Protein AF-A0A7J4TM70-F1 (afdb_monomer_lite)

pLDDT: mean 82.08, std 11.33, range [50.09, 95.69]

Radius of gyration: 26.22 Å; chains: 1; bounding box: 59×45×67 Å

Secondary structure (DSSP, 8-state):
--SHHHHHHHHHHHHHHHHHHHHHHHHHHHHHHS----BSSSTTSBPPP-EEEEE-SS-EEEEEGGGG--TT--SSS-----------SS---

Foldseek 3Di:
DPDVVVVVVVVVVVVVVVVVVVVVVVVVCCVVVDDPQAEDDDPSGNDDWDWDWDDPPPDTDTDTCVVQDPPPDPPPDDGDDDDDDDDDPPDPD

Structure (mmCIF, N/CA/C/O backbone):
data_AF-A0A7J4TM70-F1
#
_entry.id   AF-A0A7J4TM70-F1
#
loop_
_atom_site.group_PDB
_atom_site.id
_atom_site.type_symbol
_atom_site.label_atom_id
_atom_site.label_alt_id
_atom_site.label_comp_id
_atom_site.label_asym_id
_atom_site.label_entity_id
_atom_site.label_seq_id
_atom_site.pdbx_PDB_ins_code
_atom_site.Cartn_x
_atom_site.Cartn_y
_atom_site.Cartn_z
_atom_site.occupancy
_atom_site.B_iso_or_equiv
_atom_site.auth_seq_id
_atom_site.auth_comp_id
_atom_site.auth_asym_id
_atom_site.auth_atom_id
_atom_site.pdbx_PDB_model_num
ATOM 1 N N . MET A 1 1 ? 39.055 -31.451 -38.133 1.00 50.09 1 MET A N 1
ATOM 2 C CA . MET A 1 1 ? 37.707 -31.711 -37.585 1.00 50.09 1 MET A CA 1
ATOM 3 C C . MET A 1 1 ? 37.547 -30.888 -36.306 1.00 50.09 1 MET A C 1
ATOM 5 O O . MET A 1 1 ? 37.795 -31.415 -35.236 1.00 50.09 1 MET A O 1
ATOM 9 N N . LYS A 1 2 ? 37.272 -29.579 -36.426 1.00 51.38 2 LYS A N 1
ATOM 10 C CA . LYS A 1 2 ? 36.915 -28.664 -35.320 1.00 51.38 2 LYS A CA 1
ATOM 11 C C . LYS A 1 2 ? 36.554 -27.297 -35.921 1.00 51.38 2 LYS A C 1
ATOM 13 O O . LYS A 1 2 ? 37.443 -26.501 -36.165 1.00 51.38 2 LYS A O 1
ATOM 18 N N . HIS A 1 3 ? 35.296 -27.116 -36.303 1.00 54.59 3 HIS A N 1
ATOM 19 C CA . HIS A 1 3 ? 34.741 -25.811 -36.710 1.00 54.59 3 HIS A CA 1
ATOM 20 C C . HIS A 1 3 ? 33.209 -25.811 -36.584 1.00 54.59 3 HIS A C 1
ATOM 22 O O . HIS A 1 3 ? 32.626 -24.813 -36.202 1.00 54.59 3 HIS A O 1
ATOM 28 N N . ILE A 1 4 ? 32.577 -26.975 -36.770 1.00 54.94 4 ILE A N 1
ATOM 29 C CA . ILE A 1 4 ? 31.113 -27.143 -36.707 1.00 54.94 4 ILE A CA 1
ATOM 30 C C . ILE A 1 4 ? 30.548 -26.930 -35.283 1.00 54.94 4 ILE A C 1
ATOM 32 O O . ILE A 1 4 ? 29.422 -26.488 -35.120 1.00 54.94 4 ILE A O 1
ATOM 36 N N . TYR A 1 5 ? 31.342 -27.202 -34.239 1.00 52.47 5 TYR A N 1
ATOM 37 C CA . TYR A 1 5 ? 30.890 -27.108 -32.842 1.00 52.47 5 TYR A CA 1
ATOM 38 C C . TYR A 1 5 ? 30.846 -25.663 -32.304 1.00 52.47 5 TYR A C 1
ATOM 40 O O . TYR A 1 5 ? 30.095 -25.380 -31.374 1.00 52.47 5 TYR A O 1
ATOM 48 N N . ASP A 1 6 ? 31.638 -24.754 -32.886 1.00 56.84 6 ASP A N 1
ATOM 49 C CA . ASP A 1 6 ? 31.701 -23.349 -32.457 1.00 56.84 6 ASP A CA 1
ATOM 50 C C . ASP A 1 6 ? 30.583 -22.507 -33.099 1.00 56.84 6 ASP A C 1
ATOM 52 O O . ASP A 1 6 ? 30.041 -21.612 -32.449 1.00 56.84 6 ASP A O 1
ATOM 56 N N . ASP A 1 7 ? 30.164 -22.837 -34.328 1.00 60.75 7 ASP A N 1
ATOM 57 C CA . ASP A 1 7 ? 29.083 -22.129 -35.030 1.00 60.75 7 ASP A CA 1
ATOM 58 C C . ASP A 1 7 ? 27.711 -22.364 -34.375 1.00 60.75 7 ASP A C 1
ATOM 60 O O . ASP A 1 7 ? 26.915 -21.433 -34.234 1.00 60.75 7 ASP A O 1
ATOM 64 N N . GLU A 1 8 ? 27.431 -23.583 -33.904 1.00 61.25 8 GLU A N 1
ATOM 65 C CA . GLU A 1 8 ? 26.166 -23.905 -33.227 1.00 61.25 8 GLU A CA 1
ATOM 66 C C . GLU A 1 8 ? 26.072 -23.248 -31.843 1.00 61.25 8 GLU A C 1
ATOM 68 O O . GLU A 1 8 ? 25.044 -22.662 -31.496 1.00 61.25 8 GLU A O 1
ATOM 73 N N . ALA A 1 9 ? 27.165 -23.263 -31.073 1.00 60.91 9 ALA A N 1
ATOM 74 C CA . ALA A 1 9 ? 27.239 -22.585 -29.779 1.00 60.91 9 ALA A CA 1
ATOM 75 C C . ALA A 1 9 ? 27.146 -21.055 -29.923 1.00 60.91 9 ALA A C 1
ATOM 77 O O . ALA A 1 9 ? 26.473 -20.398 -29.125 1.00 60.91 9 ALA A O 1
ATOM 78 N N . SER A 1 10 ? 27.760 -20.489 -30.969 1.00 65.44 10 SER A N 1
ATOM 79 C CA . SER A 1 10 ? 27.648 -19.067 -31.306 1.00 65.44 10 SER A CA 1
ATOM 80 C C . SER A 1 10 ? 26.220 -18.689 -31.711 1.00 65.44 10 SER A C 1
ATOM 82 O O . SER A 1 10 ? 25.687 -17.693 -31.224 1.00 65.44 10 SER A O 1
ATOM 84 N N . THR A 1 11 ? 25.554 -19.525 -32.513 1.00 73.19 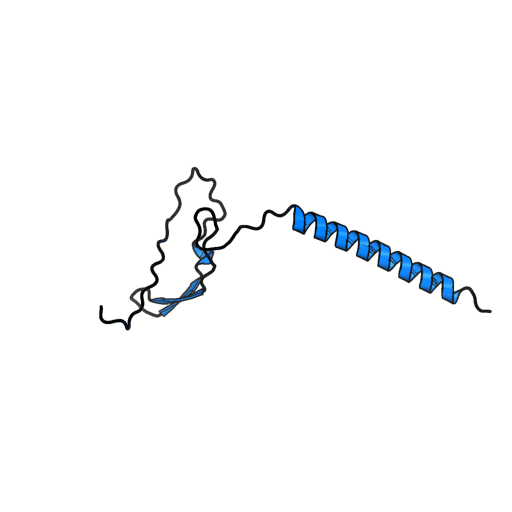11 THR A N 1
ATOM 85 C CA . THR A 1 11 ? 24.176 -19.290 -32.973 1.00 73.19 11 THR A CA 1
ATOM 86 C C . THR A 1 11 ? 23.162 -19.378 -31.829 1.00 73.19 11 THR A C 1
ATOM 88 O O . THR A 1 11 ? 22.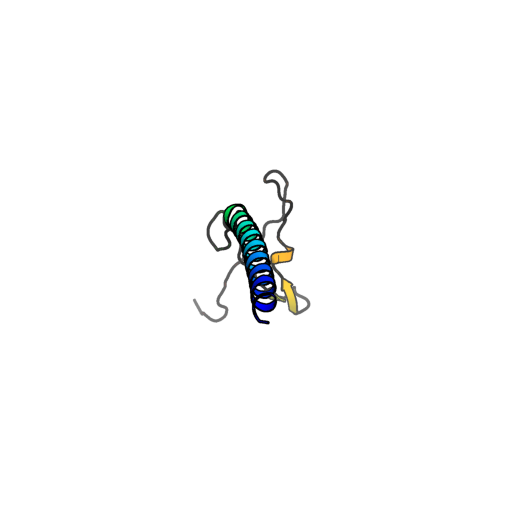240 -18.561 -31.750 1.00 73.19 11 THR A O 1
ATOM 91 N N . LEU A 1 12 ? 23.332 -20.333 -30.909 1.00 74.56 12 LEU A N 1
ATOM 92 C CA . LEU A 1 12 ? 22.495 -20.457 -29.711 1.00 74.56 12 LEU A CA 1
ATOM 93 C C . LEU A 1 12 ? 22.696 -19.274 -28.754 1.00 74.56 12 LEU A C 1
ATOM 95 O O . LEU A 1 12 ? 21.714 -18.735 -28.242 1.00 74.56 12 LEU A O 1
ATOM 99 N N . GLY A 1 13 ? 23.942 -18.836 -28.550 1.00 81.12 13 GLY A N 1
ATOM 100 C CA . GLY A 1 13 ? 24.263 -17.667 -27.729 1.00 81.12 13 GLY A CA 1
ATOM 101 C C . GLY A 1 13 ? 23.706 -16.361 -28.302 1.00 81.12 13 GLY A C 1
ATOM 102 O O . GLY A 1 13 ? 23.108 -15.575 -27.570 1.00 81.12 13 GLY A O 1
ATOM 103 N N . ASP A 1 14 ? 23.833 -16.156 -29.614 1.00 83.69 14 ASP A N 1
ATOM 104 C CA . ASP A 1 14 ? 23.29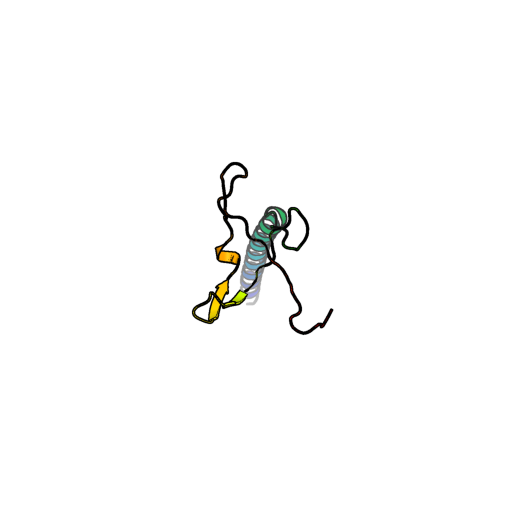9 -14.980 -30.312 1.00 83.69 14 ASP A CA 1
ATOM 105 C C . ASP A 1 14 ? 21.762 -14.953 -30.292 1.00 83.69 14 ASP A C 1
ATOM 107 O O . ASP A 1 14 ? 21.142 -13.927 -30.002 1.00 83.69 14 ASP A O 1
ATOM 111 N N . SER A 1 15 ? 21.124 -16.106 -30.505 1.00 86.94 15 SER A N 1
ATOM 112 C CA . SER A 1 15 ? 19.664 -16.234 -30.419 1.00 86.94 15 SER A CA 1
ATOM 113 C C . SER A 1 15 ? 19.151 -15.969 -29.003 1.00 86.94 15 SER A C 1
ATOM 115 O O . SER A 1 15 ? 18.177 -15.237 -28.827 1.00 86.94 15 SER A O 1
ATOM 117 N N . PHE A 1 16 ? 19.825 -16.508 -27.984 1.00 90.69 16 PHE A N 1
ATOM 118 C CA . PHE A 1 16 ? 19.489 -16.254 -26.585 1.00 90.69 16 PHE A CA 1
ATOM 119 C C . PHE A 1 16 ? 19.594 -14.764 -26.246 1.00 90.69 16 PHE A C 1
ATOM 121 O O . PHE A 1 16 ? 18.649 -14.191 -25.707 1.00 90.69 16 PHE A O 1
ATOM 128 N N . LEU A 1 17 ? 20.693 -14.112 -26.636 1.00 91.75 17 LEU A N 1
ATOM 129 C CA . LEU A 1 17 ? 20.926 -12.697 -26.352 1.00 91.75 17 LEU A CA 1
ATOM 130 C C . LEU A 1 17 ? 19.870 -11.802 -27.018 1.00 91.75 17 LEU A C 1
ATOM 132 O O . LEU A 1 17 ? 19.364 -10.878 -26.383 1.00 91.75 17 LEU A O 1
ATOM 136 N N . LYS A 1 18 ? 19.459 -12.118 -28.252 1.00 90.81 18 LYS A N 1
ATOM 137 C CA . LYS A 1 18 ? 18.370 -11.419 -28.958 1.00 90.81 18 LYS A CA 1
ATOM 138 C C . LYS A 1 18 ? 17.014 -11.580 -28.269 1.00 90.81 18 LYS A C 1
ATOM 140 O O . LYS A 1 18 ? 16.294 -10.595 -28.112 1.00 90.81 18 LYS A O 1
ATOM 145 N N . ILE A 1 19 ? 16.668 -12.792 -27.835 1.00 93.00 19 ILE A N 1
ATOM 146 C CA . ILE A 1 19 ? 15.403 -13.061 -27.131 1.00 93.00 19 ILE A CA 1
ATOM 147 C C . ILE A 1 19 ? 15.390 -12.357 -25.771 1.00 93.00 19 ILE A C 1
ATOM 149 O O . ILE A 1 19 ? 14.410 -11.694 -25.432 1.00 93.00 19 ILE A O 1
ATOM 153 N N . SER A 1 20 ? 16.486 -12.443 -25.013 1.00 94.19 20 SER A N 1
ATOM 154 C CA . SER A 1 20 ? 16.627 -11.729 -23.744 1.00 94.19 20 SER A CA 1
ATOM 155 C C . SER A 1 20 ? 16.523 -10.219 -23.942 1.00 94.19 20 SER A C 1
ATOM 157 O O . SER A 1 20 ? 15.792 -9.564 -23.205 1.00 94.19 20 SER A O 1
ATOM 159 N N . ALA A 1 21 ? 17.186 -9.661 -24.959 1.00 94.75 21 ALA A N 1
ATOM 160 C CA . ALA A 1 21 ? 17.095 -8.238 -25.269 1.00 94.75 21 ALA A CA 1
ATOM 161 C C . ALA A 1 21 ? 15.649 -7.813 -25.567 1.00 94.75 21 ALA A C 1
ATOM 163 O O . ALA A 1 21 ? 15.177 -6.831 -24.999 1.00 94.75 21 ALA A O 1
ATOM 164 N N . LEU A 1 22 ? 14.917 -8.574 -26.387 1.00 93.62 22 LEU A N 1
ATOM 165 C CA . LEU A 1 22 ? 13.514 -8.285 -26.692 1.00 93.62 22 LEU A CA 1
ATOM 166 C C . LEU A 1 22 ? 12.623 -8.347 -25.440 1.00 93.62 22 LEU A C 1
ATOM 168 O O . LEU A 1 22 ? 11.770 -7.481 -25.244 1.00 93.62 22 LEU A O 1
ATOM 172 N N . PHE A 1 23 ? 12.851 -9.331 -24.569 1.00 95.00 23 PHE A N 1
ATOM 173 C CA . PHE A 1 23 ? 12.141 -9.465 -23.297 1.00 95.00 23 PHE A CA 1
ATOM 174 C C . PHE A 1 23 ? 12.389 -8.269 -22.369 1.00 95.00 23 PHE A C 1
ATOM 176 O O . PHE A 1 23 ? 11.439 -7.684 -21.848 1.00 95.00 23 PHE A O 1
ATOM 183 N N . PHE A 1 24 ? 13.648 -7.848 -22.211 1.00 95.19 24 PHE A N 1
ATOM 184 C CA . PHE A 1 24 ? 13.985 -6.692 -21.381 1.00 95.19 24 PHE A CA 1
ATOM 185 C C . PHE A 1 24 ? 13.449 -5.383 -21.958 1.00 95.19 24 PHE A C 1
ATOM 187 O O . PHE A 1 24 ? 12.941 -4.570 -21.193 1.00 95.19 24 PHE A O 1
ATOM 194 N N . VAL A 1 25 ? 13.475 -5.185 -23.280 1.00 95.69 25 VAL A N 1
ATOM 195 C CA . VAL A 1 25 ? 12.827 -4.017 -23.903 1.00 95.69 25 VAL A CA 1
ATOM 196 C C . VAL A 1 25 ? 11.327 -4.004 -23.595 1.00 95.69 25 VAL A C 1
ATOM 198 O O . VAL A 1 25 ? 10.798 -2.959 -23.222 1.00 95.69 25 VAL A O 1
ATOM 201 N N . GLY A 1 26 ? 10.652 -5.154 -23.673 1.00 93.31 26 GLY A N 1
ATOM 202 C CA . GLY A 1 26 ? 9.240 -5.275 -23.302 1.00 93.31 26 GLY A CA 1
ATOM 203 C C . GLY A 1 26 ? 8.969 -4.892 -21.843 1.00 93.31 26 GLY A C 1
ATOM 204 O O . GLY A 1 26 ? 8.075 -4.090 -21.575 1.00 93.31 26 GLY A O 1
ATOM 205 N N . ILE A 1 27 ? 9.774 -5.397 -20.902 1.00 91.56 27 ILE A N 1
ATOM 206 C CA . ILE A 1 27 ? 9.657 -5.042 -19.478 1.00 91.56 27 ILE A CA 1
ATOM 207 C C . ILE A 1 27 ? 9.929 -3.556 -19.249 1.00 91.56 27 ILE A C 1
ATOM 209 O O . ILE A 1 27 ? 9.202 -2.930 -18.485 1.00 91.56 27 ILE A O 1
ATOM 213 N N . LEU A 1 28 ? 10.940 -2.977 -19.901 1.00 92.38 28 LEU A N 1
ATOM 214 C CA . LEU A 1 28 ? 11.261 -1.556 -19.757 1.00 92.38 28 LEU A CA 1
ATOM 215 C C . LEU A 1 28 ? 10.101 -0.682 -20.235 1.00 92.38 28 LEU A C 1
ATOM 217 O O . LEU A 1 28 ? 9.720 0.250 -19.534 1.00 92.38 28 LEU A O 1
ATOM 221 N N . ILE A 1 29 ? 9.493 -1.007 -21.380 1.00 89.94 29 ILE A N 1
ATOM 222 C CA . ILE A 1 29 ? 8.308 -0.290 -21.863 1.00 89.94 29 ILE A CA 1
ATOM 223 C C . ILE A 1 29 ? 7.193 -0.361 -20.823 1.00 89.94 29 ILE A C 1
ATOM 225 O O . ILE A 1 29 ? 6.644 0.678 -20.470 1.00 89.94 29 ILE A O 1
ATOM 229 N N . LEU A 1 30 ? 6.880 -1.545 -20.290 1.00 86.88 30 LEU A N 1
ATOM 230 C CA . LEU A 1 30 ? 5.862 -1.679 -19.246 1.00 86.88 30 LEU A CA 1
ATOM 231 C C . LEU A 1 30 ? 6.223 -0.849 -18.012 1.00 86.88 30 LEU A C 1
ATOM 233 O O . LEU A 1 30 ? 5.424 -0.024 -17.598 1.00 86.88 30 LEU A O 1
ATOM 237 N N . ALA A 1 31 ? 7.443 -0.972 -17.494 1.00 82.81 31 ALA A N 1
ATOM 238 C CA . ALA A 1 31 ? 7.887 -0.254 -16.304 1.00 82.81 31 ALA A CA 1
ATOM 239 C C . ALA A 1 31 ? 7.785 1.276 -16.439 1.00 82.81 31 ALA A C 1
ATOM 241 O O . ALA A 1 31 ? 7.440 1.948 -15.471 1.00 82.81 31 ALA A O 1
ATOM 242 N N . PHE A 1 32 ? 8.057 1.832 -17.625 1.00 81.62 32 PHE A N 1
ATOM 243 C CA . PHE A 1 32 ? 7.970 3.277 -17.867 1.00 81.62 32 PHE A CA 1
ATOM 244 C C . PHE A 1 32 ? 6.583 3.764 -18.304 1.00 81.62 32 PHE A C 1
ATOM 246 O O . PHE A 1 32 ? 6.312 4.959 -18.213 1.00 81.62 32 PHE A O 1
ATOM 253 N N . THR A 1 33 ? 5.711 2.881 -18.800 1.00 78.31 33 THR A N 1
ATOM 254 C CA . THR A 1 33 ? 4.362 3.254 -19.273 1.00 78.31 33 THR A CA 1
ATOM 255 C C . THR A 1 33 ? 3.266 2.951 -18.261 1.00 78.31 33 THR A C 1
ATOM 257 O O . THR A 1 33 ? 2.219 3.598 -18.288 1.00 78.31 33 THR A O 1
ATOM 260 N N . THR A 1 34 ? 3.481 2.009 -17.342 1.00 76.44 34 THR A N 1
ATOM 261 C CA . THR A 1 34 ? 2.572 1.801 -16.218 1.00 76.44 34 THR A CA 1
ATOM 262 C C . THR A 1 34 ? 2.704 2.981 -15.273 1.00 76.44 34 THR A C 1
ATOM 264 O O . THR A 1 34 ? 3.776 3.204 -14.720 1.00 76.44 34 THR A O 1
ATOM 267 N N . ASN A 1 35 ? 1.621 3.729 -15.073 1.00 62.91 35 ASN A N 1
ATOM 268 C CA . ASN A 1 35 ? 1.554 4.706 -13.996 1.00 62.91 35 ASN A CA 1
ATOM 269 C C . ASN A 1 35 ? 1.454 3.930 -12.672 1.00 62.91 35 ASN A C 1
ATOM 271 O O . ASN A 1 35 ? 0.418 3.293 -12.442 1.00 62.91 35 ASN A O 1
ATOM 275 N N . PRO A 1 36 ? 2.506 3.893 -11.830 1.00 68.25 36 PRO A N 1
ATOM 276 C CA . PRO A 1 36 ? 2.381 3.248 -10.539 1.00 68.25 36 PRO A CA 1
ATOM 277 C C . PRO A 1 36 ? 1.341 4.025 -9.736 1.00 68.25 36 PRO A C 1
ATOM 279 O O . PRO A 1 36 ? 1.432 5.243 -9.600 1.00 68.25 36 PRO A O 1
ATOM 282 N N . VAL A 1 37 ? 0.342 3.329 -9.194 1.00 73.62 37 VAL A N 1
ATOM 283 C CA . VAL A 1 37 ? -0.594 3.977 -8.277 1.00 73.62 37 VAL A CA 1
ATOM 284 C C . VAL A 1 37 ? 0.182 4.317 -7.008 1.00 73.62 37 VAL A C 1
ATOM 286 O O . VAL A 1 37 ? 0.466 3.435 -6.193 1.00 73.62 37 VAL A O 1
ATOM 289 N N . ALA A 1 38 ? 0.577 5.586 -6.881 1.00 79.75 38 ALA A N 1
ATOM 290 C CA . ALA A 1 38 ? 1.275 6.091 -5.709 1.00 79.75 38 ALA A CA 1
ATOM 291 C C . ALA A 1 38 ? 0.462 5.712 -4.470 1.00 79.75 38 ALA A C 1
ATOM 293 O O . ALA A 1 38 ? -0.736 5.974 -4.424 1.00 79.75 38 ALA A O 1
ATOM 294 N N . THR A 1 39 ? 1.091 5.016 -3.524 1.00 82.88 39 THR A N 1
ATOM 295 C CA . THR A 1 39 ? 0.434 4.492 -2.324 1.00 82.88 39 THR A CA 1
ATOM 296 C C . THR A 1 39 ? 1.087 5.117 -1.101 1.00 82.88 39 THR A C 1
ATOM 298 O O . THR A 1 39 ? 2.311 5.075 -0.978 1.00 82.88 39 THR A O 1
ATOM 301 N N . GLY A 1 40 ? 0.288 5.684 -0.203 1.00 85.06 40 GLY A N 1
ATOM 302 C CA . GLY A 1 40 ? 0.788 6.413 0.955 1.00 85.06 40 GLY A CA 1
ATOM 303 C C . GLY A 1 40 ? -0.299 7.204 1.673 1.00 85.06 40 GLY A C 1
ATOM 304 O O . GLY A 1 40 ? -1.490 6.978 1.476 1.00 85.06 40 GLY A O 1
ATOM 305 N N . THR A 1 41 ? 0.118 8.092 2.573 1.00 86.00 41 THR A N 1
ATOM 306 C CA . THR A 1 41 ? -0.782 8.863 3.448 1.00 86.00 41 THR A CA 1
ATOM 307 C C . THR A 1 41 ? -1.077 10.268 2.931 1.00 86.00 41 THR A C 1
ATOM 309 O O . THR A 1 41 ? -1.781 11.026 3.599 1.00 86.00 41 THR A O 1
ATOM 312 N N . LYS A 1 42 ? -0.523 10.655 1.777 1.00 86.56 42 LYS A N 1
ATOM 313 C CA . LYS A 1 42 ? -0.730 11.992 1.216 1.00 86.56 42 LYS A CA 1
ATOM 314 C C . LYS A 1 42 ? -2.002 12.038 0.377 1.00 86.56 42 LYS A C 1
ATOM 316 O O . LYS A 1 42 ? -2.436 11.039 -0.188 1.00 86.56 42 LYS A O 1
ATOM 321 N N . GLU A 1 43 ? -2.577 13.230 0.265 1.00 83.88 43 GLU A N 1
ATOM 322 C CA . GLU A 1 43 ? -3.722 13.465 -0.611 1.00 83.88 43 GLU A CA 1
ATOM 323 C C . GLU A 1 43 ? -3.382 13.109 -2.068 1.00 83.88 43 GLU A C 1
ATOM 325 O O . GLU A 1 43 ? -2.317 13.465 -2.577 1.00 83.88 43 GLU A O 1
ATOM 330 N N . GLY A 1 44 ? -4.288 12.384 -2.729 1.00 82.00 44 GLY A N 1
ATOM 331 C CA . GLY A 1 44 ? -4.107 11.897 -4.099 1.00 82.00 44 GLY A CA 1
ATOM 332 C C . GLY A 1 44 ? -3.320 10.586 -4.219 1.00 82.00 44 GLY A C 1
ATOM 333 O O . GLY A 1 44 ? -3.305 9.998 -5.300 1.00 82.00 44 GLY A O 1
ATOM 334 N N . GLU A 1 45 ? -2.712 10.093 -3.137 1.00 85.69 45 GLU A N 1
ATOM 335 C CA . GLU A 1 45 ? -2.142 8.745 -3.081 1.00 85.69 45 GLU A CA 1
ATOM 336 C C . GLU A 1 45 ? -3.230 7.733 -2.684 1.00 85.69 45 GLU A C 1
ATOM 338 O O . GLU A 1 45 ? -4.140 8.020 -1.905 1.00 85.69 45 GLU A O 1
ATOM 343 N N . ARG A 1 46 ? -3.148 6.515 -3.224 1.00 84.56 46 ARG A N 1
ATOM 344 C CA . ARG A 1 46 ? -3.960 5.387 -2.765 1.00 84.56 46 ARG A CA 1
ATOM 345 C C . ARG A 1 46 ? -3.603 5.086 -1.312 1.00 84.56 46 ARG A C 1
ATOM 347 O O . ARG A 1 46 ? -2.428 5.016 -0.959 1.00 84.56 46 ARG A O 1
ATOM 354 N N . ALA A 1 47 ? -4.618 4.845 -0.491 1.00 87.06 47 ALA A N 1
ATOM 355 C CA . ALA A 1 47 ? -4.397 4.462 0.894 1.00 87.06 47 ALA A CA 1
ATOM 356 C C . ALA A 1 47 ? -3.563 3.161 0.990 1.00 87.06 47 ALA A C 1
ATOM 358 O O . ALA A 1 47 ? -3.736 2.264 0.154 1.00 87.06 47 ALA A O 1
ATOM 359 N N . PRO A 1 48 ? -2.663 3.027 1.983 1.00 85.75 48 PRO A N 1
ATOM 360 C CA . PRO A 1 48 ? -1.866 1.819 2.165 1.00 85.75 48 PRO A CA 1
ATOM 361 C C . PRO A 1 48 ? -2.747 0.587 2.365 1.00 85.75 48 PRO A C 1
ATOM 363 O O . PRO A 1 48 ? -3.828 0.672 2.947 1.00 85.75 48 PRO A O 1
ATOM 366 N N . LEU A 1 49 ? -2.270 -0.566 1.897 1.00 85.94 49 LEU A N 1
ATOM 367 C CA .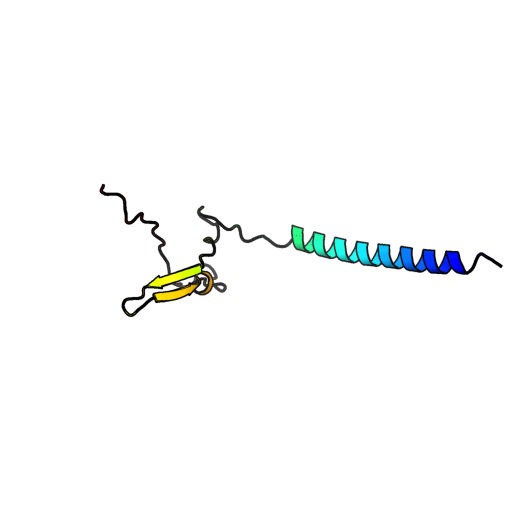 LEU A 1 49 ? -2.934 -1.837 2.162 1.00 85.94 49 LEU A CA 1
ATOM 368 C C . LEU A 1 49 ? -2.761 -2.189 3.641 1.00 85.94 49 LEU A C 1
ATOM 370 O O . LEU A 1 49 ? -1.640 -2.187 4.148 1.00 85.94 49 LEU A O 1
ATOM 374 N N . LEU A 1 50 ? -3.879 -2.463 4.308 1.00 87.31 50 LEU A N 1
ATOM 375 C CA . LEU A 1 50 ? -3.929 -2.867 5.707 1.00 87.31 50 LEU A CA 1
ATOM 376 C C . LEU A 1 50 ? -4.654 -4.206 5.795 1.00 87.31 50 LEU A C 1
ATOM 378 O O . LEU A 1 50 ? -5.787 -4.333 5.327 1.00 87.31 50 LEU A O 1
ATOM 382 N N . ASP A 1 51 ? -4.003 -5.179 6.411 1.00 91.50 51 ASP A N 1
ATOM 383 C CA . ASP A 1 51 ? -4.546 -6.490 6.718 1.00 91.50 51 ASP A CA 1
ATOM 384 C C . ASP A 1 51 ? -4.444 -6.763 8.223 1.00 91.50 51 ASP A C 1
ATOM 386 O O . ASP A 1 51 ? -3.558 -6.270 8.923 1.00 91.50 51 ASP A O 1
ATOM 390 N N . GLY A 1 52 ? -5.394 -7.522 8.762 1.00 91.06 52 GLY A N 1
ATOM 391 C CA . GLY A 1 52 ? -5.361 -7.858 10.179 1.00 91.06 52 GLY A CA 1
ATOM 392 C C . GLY A 1 52 ? -6.643 -8.471 10.705 1.00 91.06 52 GLY A C 1
ATOM 393 O O . GLY A 1 52 ? -7.512 -8.905 9.951 1.00 91.06 52 GLY A O 1
ATOM 394 N N . ALA A 1 53 ? -6.756 -8.524 12.029 1.00 92.12 53 ALA A N 1
ATOM 395 C CA . ALA A 1 53 ? -7.995 -8.892 12.693 1.00 92.12 53 ALA A CA 1
ATOM 396 C C . ALA A 1 53 ? -8.789 -7.622 13.021 1.00 92.12 53 ALA A C 1
ATOM 398 O O . ALA A 1 53 ? -8.269 -6.720 13.674 1.00 92.12 53 ALA A O 1
ATOM 399 N N . ALA A 1 54 ? -10.054 -7.568 12.608 1.00 90.75 54 ALA A N 1
ATOM 400 C CA . ALA A 1 54 ? -10.988 -6.516 12.987 1.00 90.75 54 ALA A CA 1
ATOM 401 C C . ALA A 1 54 ? -12.110 -7.085 13.857 1.00 90.75 54 ALA A C 1
ATOM 403 O O . ALA A 1 54 ? -12.603 -8.196 13.630 1.00 90.75 54 ALA A O 1
ATOM 404 N N . TYR A 1 55 ? -12.521 -6.305 14.852 1.00 89.31 55 TYR A N 1
ATOM 405 C CA . TYR A 1 55 ? -13.629 -6.640 15.733 1.00 89.31 55 TYR A CA 1
ATOM 406 C C . TYR A 1 55 ? -14.913 -5.954 15.255 1.00 89.31 55 TYR A C 1
ATOM 408 O O . TYR A 1 55 ? -14.983 -4.728 15.219 1.00 89.31 55 TYR A O 1
ATOM 416 N N . ALA A 1 56 ? -15.941 -6.738 14.917 1.00 86.44 56 ALA A N 1
ATOM 417 C CA . ALA A 1 56 ? -17.212 -6.238 14.369 1.00 86.44 56 ALA A CA 1
ATOM 418 C C . ALA A 1 56 ? -18.385 -6.301 15.372 1.00 86.44 56 ALA A C 1
ATOM 420 O O . ALA A 1 56 ? -19.551 -6.339 14.986 1.00 86.44 56 ALA A O 1
ATOM 421 N N . GLY A 1 57 ? -18.096 -6.356 16.677 1.00 87.81 57 GLY A N 1
ATOM 422 C CA . GLY A 1 57 ? -19.111 -6.406 17.739 1.00 87.81 57 GLY A CA 1
ATOM 423 C C . GLY A 1 57 ? -19.545 -7.815 18.161 1.00 87.81 57 GLY A C 1
ATOM 424 O O . GLY A 1 57 ? -19.986 -7.987 19.294 1.00 87.81 57 GLY A O 1
ATOM 425 N N . ASN A 1 58 ? -19.377 -8.826 17.305 1.00 92.06 58 ASN A N 1
ATOM 426 C CA . ASN A 1 58 ? -19.716 -10.232 17.582 1.00 92.06 58 ASN A CA 1
ATOM 427 C C . ASN A 1 58 ? -18.502 -11.183 17.571 1.00 92.06 58 ASN A C 1
ATOM 429 O O . ASN A 1 58 ? -18.672 -12.395 17.705 1.00 92.06 58 ASN A O 1
ATOM 433 N N . GLY A 1 59 ? -17.290 -10.651 17.408 1.00 93.56 59 GLY A N 1
ATOM 434 C CA . GLY A 1 59 ? -16.059 -11.429 17.355 1.00 93.56 59 GLY A CA 1
ATOM 435 C C . GLY A 1 59 ? -14.976 -10.764 16.513 1.00 93.56 59 GLY A C 1
ATOM 436 O O . GLY A 1 59 ? -15.212 -9.766 15.828 1.00 93.56 59 GLY A O 1
ATOM 437 N N . TRP A 1 60 ? -13.777 -11.340 16.587 1.00 94.19 60 TRP A N 1
ATOM 438 C CA . TRP A 1 60 ? -12.659 -10.999 15.714 1.00 94.19 60 TRP A CA 1
ATOM 439 C C . TRP A 1 60 ? -12.775 -11.764 14.400 1.00 94.19 60 TRP A C 1
ATOM 441 O O . TRP A 1 60 ? -13.050 -12.964 14.392 1.00 94.19 60 TRP A O 1
ATOM 451 N N . SER A 1 61 ? -12.536 -11.074 13.293 1.00 93.00 61 SER A N 1
ATOM 452 C CA . SER A 1 61 ? -12.531 -11.649 11.950 1.00 93.00 61 SER A CA 1
ATOM 453 C C . SER A 1 61 ? -11.365 -11.092 11.144 1.00 93.00 61 SER A C 1
ATOM 455 O O . SER A 1 61 ? -10.849 -10.023 11.465 1.00 93.00 61 SER A O 1
ATOM 457 N N . SER A 1 62 ? -10.926 -11.825 10.122 1.00 93.38 62 SER A N 1
ATOM 458 C CA . SER A 1 62 ? -9.921 -11.307 9.195 1.00 93.38 62 SER A CA 1
ATOM 459 C C . SER A 1 62 ? -10.514 -10.144 8.402 1.00 93.38 62 SER A C 1
ATOM 461 O O . SER A 1 62 ? -11.621 -10.240 7.875 1.00 93.38 62 SER A O 1
ATOM 463 N N . PHE A 1 63 ? -9.766 -9.053 8.344 1.00 91.25 63 PHE A N 1
ATOM 464 C CA . PHE A 1 63 ? -10.082 -7.851 7.604 1.00 91.25 63 PHE A CA 1
ATOM 465 C C . PHE A 1 63 ? -8.965 -7.568 6.609 1.00 91.25 63 PHE A C 1
ATOM 467 O O . PHE A 1 63 ? -7.784 -7.607 6.954 1.00 91.25 63 PHE A O 1
ATOM 474 N N . ASP A 1 64 ? -9.376 -7.268 5.385 1.00 91.31 64 ASP A N 1
ATOM 475 C CA . ASP A 1 64 ? -8.517 -6.801 4.309 1.00 91.31 64 ASP A CA 1
ATOM 476 C C . ASP A 1 64 ? -9.110 -5.496 3.781 1.00 91.31 64 ASP A C 1
ATOM 478 O O . ASP A 1 64 ? -10.222 -5.461 3.238 1.00 91.31 64 ASP A O 1
ATOM 482 N N . PHE A 1 65 ? -8.367 -4.409 3.969 1.00 88.81 65 PHE A N 1
ATOM 483 C CA . PHE A 1 65 ? -8.800 -3.082 3.562 1.00 88.81 65 PHE A CA 1
ATOM 484 C C . PHE A 1 65 ? -8.903 -2.937 2.040 1.00 88.81 65 PHE A C 1
ATOM 486 O O . PHE A 1 65 ? -9.713 -2.146 1.557 1.00 88.81 65 PHE A O 1
ATOM 493 N N . SER A 1 66 ? -8.158 -3.738 1.272 1.00 86.19 66 SER A N 1
ATOM 494 C CA . SER A 1 66 ? -8.202 -3.711 -0.193 1.00 86.19 66 SER A CA 1
ATOM 495 C C . SER A 1 66 ? -9.599 -4.006 -0.742 1.00 86.19 66 SER A C 1
ATOM 497 O O . SER A 1 66 ? -9.995 -3.446 -1.764 1.00 86.19 66 SER A O 1
ATOM 499 N N . GLY A 1 67 ? -10.387 -4.810 -0.018 1.00 87.25 67 GLY A N 1
ATOM 500 C CA . GLY A 1 67 ? -11.767 -5.134 -0.371 1.00 87.25 67 GLY A CA 1
ATOM 501 C C . GLY A 1 67 ? -12.735 -3.952 -0.265 1.00 87.25 67 GLY A C 1
ATOM 502 O O . GLY A 1 67 ? -13.853 -4.045 -0.761 1.00 87.25 67 GLY A O 1
ATOM 503 N N . GLN A 1 68 ? -12.324 -2.846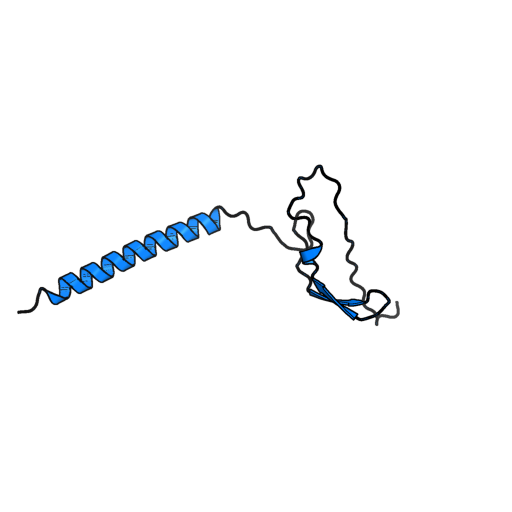 0.362 1.00 87.00 68 GLN A N 1
ATOM 504 C CA . GLN A 1 68 ? -13.111 -1.611 0.428 1.00 87.00 68 GLN A CA 1
ATOM 505 C C . GLN A 1 68 ? -12.827 -0.667 -0.747 1.00 87.00 68 GLN A C 1
ATOM 507 O O . GLN A 1 68 ? -13.504 0.349 -0.889 1.00 87.00 68 GLN A O 1
ATOM 512 N N . PHE A 1 69 ? -11.828 -0.964 -1.583 1.00 86.44 69 PHE A N 1
ATOM 513 C CA . PHE A 1 69 ? -11.468 -0.095 -2.697 1.00 86.44 69 PHE A CA 1
ATOM 514 C C . PHE A 1 69 ? -12.432 -0.268 -3.867 1.00 86.44 69 PHE A C 1
ATOM 516 O O . PHE A 1 69 ? -12.521 -1.332 -4.482 1.00 86.44 69 PHE A O 1
ATOM 523 N N . ASP A 1 70 ? -13.089 0.825 -4.243 1.00 86.00 70 ASP A N 1
ATOM 524 C CA . ASP A 1 70 ? -13.830 0.902 -5.494 1.00 86.00 70 ASP A CA 1
ATOM 525 C C . ASP A 1 70 ? -12.858 1.106 -6.662 1.00 86.00 70 ASP A C 1
ATOM 527 O O . ASP A 1 70 ? -12.495 2.220 -7.041 1.00 86.00 70 ASP A O 1
ATOM 531 N N . THR A 1 71 ? -12.391 -0.009 -7.222 1.00 83.00 71 THR A N 1
ATOM 532 C CA . THR A 1 71 ? -11.471 -0.005 -8.372 1.00 83.00 71 THR A CA 1
ATOM 533 C C . THR A 1 71 ? -12.112 0.492 -9.670 1.00 83.00 71 THR A C 1
ATOM 535 O O . THR A 1 71 ? -11.394 0.766 -10.630 1.00 83.00 71 THR A O 1
ATOM 538 N N . SER A 1 72 ? -13.441 0.622 -9.698 1.00 83.94 72 SER A N 1
ATOM 539 C CA . SER A 1 72 ? -14.221 1.108 -10.838 1.00 83.94 72 SER A CA 1
ATOM 540 C C . SER A 1 72 ? -14.646 2.569 -10.712 1.00 83.94 72 SER A C 1
ATOM 542 O O . SER A 1 72 ? -15.364 3.066 -11.580 1.00 83.94 72 SER A O 1
ATOM 544 N N . TRP A 1 73 ? -14.221 3.256 -9.651 1.00 81.44 73 TRP A N 1
ATOM 545 C CA . TRP A 1 73 ? -14.638 4.624 -9.392 1.00 81.44 73 TRP A CA 1
ATOM 546 C C . TRP A 1 73 ? -14.132 5.583 -10.477 1.00 81.44 73 TRP A C 1
ATOM 548 O O . TRP A 1 73 ? -12.937 5.648 -10.770 1.00 81.44 73 TRP A O 1
ATOM 558 N N . ASP A 1 74 ? -15.056 6.340 -11.068 1.00 81.19 74 ASP A N 1
ATOM 559 C CA . ASP A 1 74 ? -14.812 7.220 -12.218 1.00 81.19 74 ASP A CA 1
ATOM 560 C C . ASP A 1 74 ? -14.765 8.713 -11.845 1.00 81.19 74 ASP A C 1
ATOM 562 O O . ASP A 1 74 ? -14.671 9.576 -12.718 1.00 81.19 74 ASP A O 1
ATOM 566 N N . GLY A 1 75 ? -14.831 9.027 -10.547 1.00 78.25 75 GLY A N 1
ATOM 567 C CA . GLY A 1 75 ? -14.837 10.396 -10.032 1.00 78.25 75 GLY A CA 1
ATOM 568 C C . GLY A 1 75 ? -16.208 11.079 -10.034 1.00 78.25 75 GLY A C 1
ATOM 569 O O . GLY A 1 75 ? -16.329 12.170 -9.480 1.00 78.25 75 GLY A O 1
ATOM 570 N N . ASN A 1 76 ? -17.236 10.465 -10.628 1.00 74.06 76 ASN A N 1
ATOM 571 C CA . ASN A 1 76 ? -18.572 11.051 -10.773 1.00 74.06 76 ASN A CA 1
ATOM 572 C C . ASN A 1 76 ? -19.688 10.169 -10.180 1.00 74.06 76 ASN A C 1
ATOM 574 O O . ASN A 1 76 ? -20.828 10.617 -10.042 1.00 74.06 76 ASN A O 1
ATOM 578 N N . SER A 1 77 ? -19.373 8.928 -9.808 1.00 76.88 77 SER A N 1
ATOM 579 C CA . SER A 1 77 ? -20.264 8.030 -9.076 1.00 76.88 77 SER A CA 1
ATOM 580 C C . SER A 1 77 ? -20.138 8.187 -7.553 1.00 76.88 77 SER A C 1
ATOM 582 O O . SER A 1 77 ? -19.076 8.504 -7.008 1.00 76.88 77 SER A O 1
ATOM 584 N N . SER A 1 78 ? -21.249 7.976 -6.837 1.00 79.88 78 SER A N 1
ATOM 585 C CA . SER A 1 78 ? -21.224 7.863 -5.375 1.00 79.88 78 SER A CA 1
ATOM 586 C C . SER A 1 78 ? -20.551 6.554 -4.973 1.00 79.88 78 SER A C 1
ATOM 588 O O . SER A 1 78 ? -20.978 5.490 -5.414 1.00 79.88 78 SER A O 1
ATOM 590 N N . SER A 1 79 ? -19.539 6.642 -4.113 1.00 84.06 79 SER A N 1
ATOM 591 C CA . SER A 1 79 ? -18.838 5.488 -3.552 1.00 84.06 79 SER A CA 1
ATOM 592 C C . SER A 1 79 ? -18.776 5.587 -2.028 1.00 84.06 79 SER A C 1
ATOM 594 O O . SER A 1 79 ? -19.071 6.636 -1.444 1.00 84.06 79 SER A O 1
ATOM 596 N N . ASN A 1 80 ? -18.435 4.481 -1.373 1.00 85.38 80 ASN A N 1
ATOM 597 C CA . ASN A 1 80 ? -18.317 4.440 0.080 1.00 85.38 80 ASN A CA 1
ATOM 598 C C . ASN A 1 80 ? -17.033 5.147 0.523 1.00 85.38 80 ASN A C 1
ATOM 600 O O . ASN A 1 80 ? -15.973 4.962 -0.070 1.00 85.38 80 ASN A O 1
ATOM 604 N N . TRP A 1 81 ? -17.125 5.935 1.592 1.00 85.50 81 TRP A N 1
ATOM 605 C CA . TRP A 1 81 ? -15.965 6.549 2.229 1.00 85.50 81 TRP A CA 1
ATOM 606 C C . TRP A 1 81 ? -15.588 5.760 3.479 1.00 85.50 81 TRP A C 1
ATOM 608 O O . TRP A 1 81 ? -16.450 5.266 4.206 1.00 85.50 81 TRP A O 1
ATOM 618 N N . VAL A 1 82 ? -14.286 5.654 3.731 1.00 86.88 82 VAL A N 1
ATOM 619 C CA . VAL A 1 82 ? -13.741 5.009 4.925 1.00 86.88 82 VAL A CA 1
ATOM 620 C C . VAL A 1 82 ? -12.835 6.003 5.634 1.00 86.88 82 VAL A C 1
ATOM 622 O O . VAL A 1 82 ? -12.000 6.647 5.003 1.00 86.88 82 VAL A O 1
ATOM 625 N N . MET A 1 83 ? -13.000 6.119 6.949 1.00 87.56 83 MET A N 1
ATOM 626 C CA . MET A 1 83 ? -12.099 6.863 7.822 1.00 87.56 83 MET A CA 1
ATOM 627 C C . MET A 1 83 ? -11.266 5.866 8.623 1.00 87.56 83 MET A C 1
ATOM 629 O O . MET A 1 83 ? -11.817 4.950 9.232 1.00 87.56 83 MET A O 1
ATOM 633 N N . LEU A 1 84 ? -9.949 6.051 8.617 1.00 87.12 84 LEU A N 1
ATOM 634 C CA . LEU A 1 84 ? -9.015 5.282 9.431 1.00 87.12 84 LEU A CA 1
ATOM 635 C C . LEU A 1 84 ? -8.490 6.182 10.544 1.00 87.12 84 LEU A C 1
ATOM 637 O O . LEU A 1 84 ? -7.959 7.258 10.275 1.00 87.12 84 LEU A O 1
ATOM 641 N N . GLU A 1 85 ? -8.628 5.726 11.782 1.00 87.00 85 GLU A N 1
ATOM 642 C CA . GLU A 1 85 ? -8.119 6.411 12.962 1.00 87.00 85 GLU A CA 1
ATOM 643 C C . GLU A 1 85 ? -7.120 5.495 13.668 1.00 87.00 85 GLU A C 1
ATOM 645 O O . GLU A 1 85 ? -7.441 4.359 14.020 1.00 87.00 85 GLU A O 1
ATOM 650 N N . PHE A 1 86 ? -5.896 5.986 13.850 1.00 87.06 86 PHE A N 1
ATOM 651 C CA . PHE A 1 86 ? -4.871 5.291 14.617 1.00 87.06 86 PHE A CA 1
ATOM 652 C C . PHE A 1 86 ? -4.897 5.834 16.040 1.00 87.06 86 PHE A C 1
ATOM 654 O O . PHE A 1 86 ? -4.568 6.998 16.263 1.00 87.06 86 PHE A O 1
ATOM 661 N N . MET A 1 87 ? -5.292 4.987 16.986 1.00 86.06 87 MET A N 1
ATOM 662 C CA . MET A 1 87 ? -5.322 5.321 18.405 1.00 86.06 87 MET A CA 1
ATOM 663 C C . MET A 1 87 ? -4.406 4.384 19.179 1.00 86.06 87 MET A C 1
ATOM 665 O O . MET A 1 87 ? -4.434 3.169 18.988 1.00 86.06 87 MET A O 1
ATOM 669 N N . ASP A 1 88 ? -3.620 4.971 20.069 1.00 85.94 88 ASP A N 1
ATOM 670 C CA . ASP A 1 88 ? -2.940 4.258 21.140 1.00 85.94 88 ASP A CA 1
ATOM 671 C C . ASP A 1 88 ? -3.968 4.008 22.260 1.00 85.94 88 ASP A C 1
ATOM 673 O O . ASP A 1 88 ? -4.704 4.916 22.654 1.00 85.94 88 ASP A O 1
ATOM 677 N N . THR A 1 89 ? -4.078 2.765 22.725 1.00 78.31 89 THR A N 1
ATOM 678 C CA . THR A 1 89 ? -5.064 2.370 23.746 1.00 78.31 89 THR A CA 1
ATOM 679 C C . THR A 1 89 ? -4.542 2.511 25.173 1.00 78.31 89 THR A C 1
ATOM 681 O O . THR A 1 89 ? -5.296 2.329 26.131 1.00 78.31 89 THR A O 1
ATOM 684 N N . ASP A 1 90 ? -3.259 2.817 25.319 1.00 77.00 90 ASP A N 1
ATOM 685 C CA . ASP A 1 90 ? -2.468 2.695 26.533 1.00 77.00 90 ASP A CA 1
ATOM 686 C C . ASP A 1 90 ? -1.846 4.021 27.002 1.00 77.00 90 ASP A C 1
ATOM 688 O O . ASP A 1 90 ? -1.195 4.053 28.047 1.00 77.00 90 ASP A O 1
ATOM 692 N N . CYS A 1 91 ? -2.141 5.143 26.339 1.00 63.94 91 CYS A N 1
ATOM 693 C CA . CYS A 1 91 ? -1.766 6.477 26.814 1.00 63.94 91 CYS A CA 1
ATOM 694 C C . CYS A 1 91 ? -2.875 7.142 27.668 1.00 63.94 91 CYS A C 1
ATOM 696 O O . CYS A 1 91 ? -3.934 7.496 27.142 1.00 63.94 91 CYS A O 1
ATOM 698 N N . PRO A 1 92 ? -2.656 7.378 28.981 1.00 66.19 92 PRO A N 1
ATOM 699 C CA . PRO A 1 92 ? -3.574 8.139 29.817 1.00 66.19 92 PRO A CA 1
ATOM 700 C 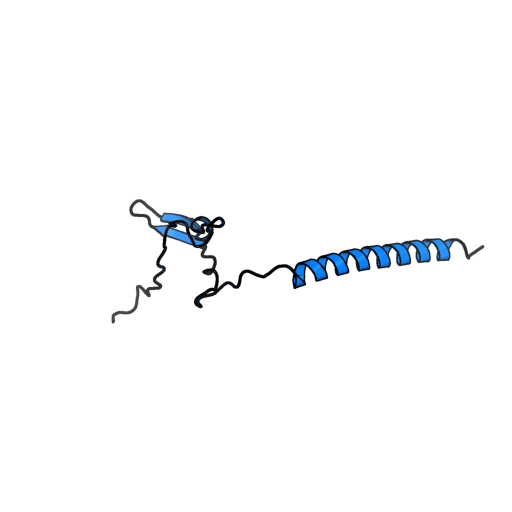C . PRO A 1 92 ? -3.301 9.641 29.648 1.00 66.19 92 PRO A C 1
ATOM 702 O O . PRO A 1 92 ? -2.569 10.206 30.450 1.00 66.19 92 PRO A O 1
ATOM 705 N N . TYR A 1 93 ? -3.932 10.248 28.638 1.00 64.25 93 TYR A N 1
ATOM 706 C CA . TYR A 1 93 ? -3.976 11.697 28.342 1.00 64.25 93 TYR A CA 1
ATOM 707 C C . TYR A 1 93 ? -2.625 12.404 28.129 1.00 64.25 93 TYR A C 1
ATOM 709 O O . TYR A 1 93 ? -1.826 12.545 29.082 1.00 64.25 93 TYR A O 1
#

Sequence (93 aa):
MKHIYDDEASTLGDSFLKISALFFVGILILAFTTNPVATGTKEGERAPLLDGAAYAGNGWSSFDFSGQFDTSWDGNSSSNWVMLEFMDTDCPY